Protein AF-A0A673YM42-F1 (afdb_monomer_lite)

Sequence (151 aa):
MPEGPELHLASLFVNRMCEGVVFTGPVKKSEVSKNPEVSFSCPAYTIVATSRGKEVRLTLTPQKSQTIQIGTMDIVFRFGMSGFFRFTTEAELPKHSHLRFYTNEKPRRVLSFVDTRRFGSWQPNGTWQPNRGPCIMFEYLSFRWLQILWD

Foldseek 3Di:
DDWQVQLQVLQVVLCVVQPVFWFFAAKDFDPPAPADGAPDGAGTWGWHWDGWTQKIKIWTGHDDDPPDPDHIKIKIKGQFPAWGKDKAFPVPDDPQQGIWIWTPDPVIIIIGTGHPPNRMYMDISDDDDPPDFGGCVPCVVRNVVVVVVVD

Structure (mmCIF, N/CA/C/O backbone):
data_AF-A0A673YM42-F1
#
_entry.id   AF-A0A673YM42-F1
#
loop_
_atom_site.group_PDB
_atom_site.id
_atom_site.type_symbol
_atom_site.label_atom_id
_atom_site.label_alt_id
_atom_site.label_comp_id
_atom_site.label_asym_id
_atom_site.label_entity_id
_atom_site.label_seq_id
_atom_site.pdbx_PDB_ins_code
_atom_site.Cartn_x
_atom_site.Cartn_y
_atom_site.Cartn_z
_atom_site.occupancy
_atom_site.B_iso_or_equiv
_atom_site.auth_seq_id
_atom_site.auth_comp_id
_atom_site.auth_asym_id
_atom_site.auth_atom_id
_atom_site.pdbx_PDB_model_num
ATOM 1 N N . MET A 1 1 ? 3.975 -13.651 -11.411 1.00 77.62 1 MET A N 1
ATOM 2 C CA . MET A 1 1 ? 4.907 -12.542 -11.120 1.00 77.62 1 MET A CA 1
ATOM 3 C C . MET A 1 1 ? 4.312 -11.332 -11.811 1.00 77.62 1 MET A C 1
ATOM 5 O O . MET A 1 1 ? 4.022 -11.471 -12.990 1.00 77.62 1 MET A O 1
ATOM 9 N N . PRO A 1 2 ? 4.026 -10.243 -11.091 1.00 91.38 2 PRO A N 1
ATOM 10 C CA . PRO A 1 2 ? 3.205 -9.167 -11.595 1.00 91.38 2 PRO A CA 1
ATOM 11 C C . PRO A 1 2 ? 4.011 -8.256 -12.507 1.00 91.38 2 PRO A C 1
ATOM 13 O O . PRO A 1 2 ? 5.213 -8.032 -12.310 1.00 91.38 2 PRO A O 1
ATOM 16 N N . GLU A 1 3 ? 3.318 -7.724 -13.499 1.00 96.19 3 GLU A N 1
ATOM 17 C CA . GLU A 1 3 ? 3.845 -6.777 -14.472 1.00 96.19 3 GLU A CA 1
ATOM 18 C C . GLU A 1 3 ? 3.290 -5.377 -14.216 1.00 96.19 3 GLU A C 1
ATOM 20 O O . GLU A 1 3 ? 2.319 -5.205 -13.482 1.00 96.19 3 GLU A O 1
ATOM 25 N N . GLY A 1 4 ? 3.904 -4.362 -14.829 1.00 96.38 4 GLY A N 1
ATOM 26 C CA . GLY A 1 4 ? 3.529 -2.957 -14.626 1.00 96.38 4 GLY A CA 1
ATOM 27 C C . GLY A 1 4 ? 2.015 -2.679 -14.641 1.00 96.38 4 GLY A C 1
ATOM 28 O O . GLY A 1 4 ? 1.531 -2.038 -13.706 1.00 96.38 4 GLY A O 1
ATOM 29 N N . PRO A 1 5 ? 1.248 -3.199 -15.620 1.00 97.75 5 PRO A N 1
ATOM 30 C CA . PRO A 1 5 ? -0.200 -3.008 -15.666 1.00 97.75 5 PRO A CA 1
ATOM 31 C C . PRO A 1 5 ? -0.941 -3.496 -14.413 1.00 97.75 5 PRO A C 1
ATOM 33 O O . PRO A 1 5 ? -1.850 -2.816 -13.945 1.00 97.75 5 PRO A O 1
ATOM 36 N N . GLU A 1 6 ? -0.537 -4.625 -13.822 1.00 97.88 6 GLU A N 1
ATOM 37 C CA . GLU A 1 6 ? -1.169 -5.155 -12.605 1.00 97.88 6 GLU A CA 1
ATOM 38 C C . GLU A 1 6 ? -0.945 -4.225 -11.406 1.00 97.88 6 GLU A C 1
ATOM 40 O O . GLU A 1 6 ? -1.871 -3.954 -10.641 1.00 97.88 6 GLU A O 1
ATOM 45 N N . LEU A 1 7 ? 0.268 -3.680 -11.267 1.00 98.06 7 LEU A N 1
ATOM 46 C CA . LEU A 1 7 ? 0.596 -2.717 -10.212 1.00 98.06 7 LEU A CA 1
ATOM 47 C C . LEU A 1 7 ? -0.157 -1.400 -10.414 1.00 98.06 7 LEU A C 1
ATOM 49 O O . LEU A 1 7 ? -0.636 -0.801 -9.448 1.00 98.06 7 LEU A O 1
ATOM 53 N N . HIS A 1 8 ? -0.308 -0.963 -11.664 1.00 98.50 8 HIS A N 1
ATOM 54 C CA . HIS A 1 8 ? -1.102 0.217 -11.973 1.00 98.50 8 HIS A CA 1
ATOM 55 C C . HIS A 1 8 ? -2.577 0.024 -11.619 1.00 98.50 8 HIS A C 1
ATOM 57 O O . HIS A 1 8 ? -3.130 0.837 -10.875 1.00 98.50 8 HIS A O 1
ATOM 63 N N . LEU A 1 9 ? -3.191 -1.080 -12.049 1.00 98.56 9 LEU A N 1
ATOM 64 C CA . LEU A 1 9 ? -4.571 -1.414 -11.690 1.00 98.56 9 LEU A CA 1
ATOM 65 C C . LEU A 1 9 ? -4.756 -1.521 -10.173 1.00 98.56 9 LEU A C 1
ATOM 67 O O . LEU A 1 9 ? -5.757 -1.039 -9.647 1.00 98.56 9 LEU A O 1
ATOM 71 N N . ALA A 1 10 ? -3.779 -2.074 -9.453 1.00 98.56 10 ALA A N 1
ATOM 72 C CA . ALA A 1 10 ? -3.814 -2.120 -7.997 1.00 98.56 10 ALA A CA 1
ATOM 73 C C . ALA A 1 10 ? -3.766 -0.718 -7.363 1.00 98.56 10 ALA A C 1
ATOM 75 O O . ALA A 1 10 ? -4.492 -0.462 -6.404 1.00 98.5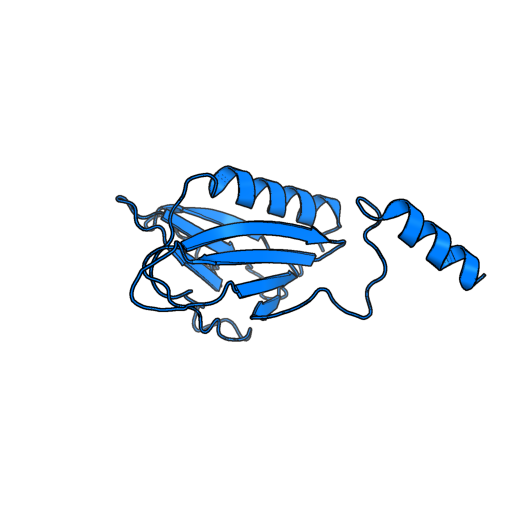6 10 ALA A O 1
ATOM 76 N N . SER A 1 11 ? -2.965 0.206 -7.908 1.00 98.69 11 SER A N 1
ATOM 77 C CA . SER A 1 11 ? -2.947 1.601 -7.442 1.00 98.69 11 SER A CA 1
ATOM 78 C C . SER A 1 11 ? -4.285 2.309 -7.690 1.00 98.69 11 SER A C 1
ATOM 80 O O . SER A 1 11 ? -4.807 2.973 -6.796 1.00 98.69 11 SER A O 1
ATOM 82 N N . LEU A 1 12 ? -4.902 2.090 -8.856 1.00 98.69 12 LEU A N 1
ATOM 83 C CA . LEU A 1 12 ? -6.224 2.630 -9.178 1.00 98.69 12 LEU A CA 1
ATOM 84 C C . LEU A 1 12 ? -7.312 2.049 -8.273 1.00 98.69 12 LEU A C 1
ATOM 86 O O . LEU A 1 12 ? -8.185 2.784 -7.817 1.00 98.69 12 LEU A O 1
ATOM 90 N N . PHE A 1 13 ? -7.247 0.746 -7.990 1.00 98.81 13 PHE A N 1
ATOM 91 C CA . PHE A 1 13 ? -8.140 0.086 -7.043 1.00 98.81 13 PHE A CA 1
ATOM 92 C C . PHE A 1 13 ? -8.050 0.736 -5.663 1.00 98.81 13 PHE A C 1
ATOM 94 O O . PHE A 1 13 ? -9.080 1.113 -5.112 1.00 98.81 13 PHE A O 1
ATOM 101 N N . VAL A 1 14 ? -6.840 0.916 -5.122 1.00 98.81 14 VAL A N 1
ATOM 102 C CA . VAL A 1 14 ? -6.664 1.560 -3.813 1.00 98.81 14 VAL A CA 1
ATOM 103 C C . VAL A 1 14 ? -7.241 2.971 -3.828 1.00 98.81 14 VAL A C 1
ATOM 105 O O . VAL A 1 14 ? -8.044 3.290 -2.960 1.00 98.81 14 VAL A O 1
ATOM 108 N N . ASN A 1 15 ? -6.915 3.784 -4.835 1.00 98.69 15 ASN A N 1
ATOM 109 C CA . ASN A 1 15 ? -7.432 5.152 -4.926 1.00 98.69 15 ASN A CA 1
ATOM 110 C C . ASN A 1 15 ? -8.958 5.193 -4.961 1.00 98.69 15 ASN A C 1
ATOM 112 O O . ASN A 1 15 ? -9.558 5.944 -4.203 1.00 98.69 15 ASN A O 1
ATOM 116 N N . ARG A 1 16 ? -9.589 4.342 -5.777 1.00 98.69 16 ARG A N 1
ATOM 117 C CA . ARG A 1 16 ? -11.051 4.265 -5.868 1.00 98.69 16 ARG A CA 1
ATOM 118 C C . ARG A 1 16 ? -11.689 3.827 -4.551 1.00 98.69 16 ARG A C 1
ATOM 120 O O . ARG A 1 16 ? -12.707 4.374 -4.153 1.00 98.69 16 ARG A O 1
ATOM 127 N N . MET A 1 17 ? -11.124 2.818 -3.889 1.00 98.31 17 MET A N 1
ATOM 128 C CA . MET A 1 17 ? -11.712 2.266 -2.664 1.00 98.31 17 MET A CA 1
ATOM 129 C C . MET A 1 17 ? -11.451 3.134 -1.430 1.00 98.31 17 MET A C 1
ATOM 131 O O . MET A 1 17 ? -12.206 3.049 -0.464 1.00 98.31 17 MET A O 1
ATOM 135 N N . CYS A 1 18 ? -10.381 3.930 -1.439 1.00 98.06 18 CYS A N 1
ATOM 136 C CA . CYS A 1 18 ? -9.982 4.790 -0.326 1.00 98.06 18 CYS A CA 1
ATOM 137 C C . CYS A 1 18 ? -10.394 6.258 -0.508 1.00 98.06 18 CYS A C 1
ATOM 139 O O . CYS A 1 18 ? -10.166 7.062 0.396 1.00 98.06 18 CYS A O 1
ATOM 141 N N . GLU A 1 19 ? -11.012 6.619 -1.633 1.00 97.31 19 GLU A N 1
ATOM 142 C CA . GLU A 1 19 ? -11.523 7.966 -1.872 1.00 97.31 19 GLU A CA 1
ATOM 143 C C . GLU A 1 19 ? -12.548 8.362 -0.798 1.00 97.31 19 GLU A C 1
ATOM 145 O O . GLU A 1 19 ? -13.517 7.651 -0.538 1.00 97.31 19 GLU A O 1
ATOM 150 N N . GLY A 1 20 ? -12.299 9.486 -0.118 1.00 95.69 20 GLY A N 1
ATOM 151 C CA . GLY A 1 20 ? -13.137 9.967 0.986 1.00 95.69 20 GLY A CA 1
ATOM 152 C C . GLY A 1 20 ? -13.086 9.121 2.268 1.00 95.69 20 GLY A C 1
ATOM 153 O O . GLY A 1 20 ? -13.763 9.457 3.239 1.00 95.69 20 GLY A O 1
ATOM 154 N N . VAL A 1 21 ? -12.285 8.051 2.314 1.00 97.75 21 VAL A N 1
ATOM 155 C CA . VAL A 1 21 ? -12.189 7.159 3.476 1.00 97.75 21 VAL A CA 1
ATOM 156 C C . VAL A 1 21 ? -11.128 7.659 4.454 1.00 97.75 21 VAL A C 1
ATOM 158 O O . VAL A 1 21 ? -9.971 7.882 4.093 1.00 97.75 21 VAL A O 1
ATOM 161 N N . VAL A 1 22 ? -11.513 7.774 5.726 1.00 98.00 22 VAL A N 1
ATOM 162 C CA . VAL A 1 22 ? -10.604 8.120 6.825 1.00 98.00 22 VAL A CA 1
ATOM 163 C C . VAL A 1 22 ? -10.170 6.856 7.560 1.00 98.00 22 VAL A C 1
ATOM 165 O O . VAL A 1 22 ? -10.996 6.065 8.023 1.00 98.00 22 VAL A O 1
ATOM 168 N N . PHE A 1 23 ? -8.861 6.691 7.698 1.00 98.19 23 PHE A N 1
ATOM 169 C CA . PHE A 1 23 ? -8.206 5.634 8.456 1.00 98.19 23 PHE A CA 1
ATOM 170 C C . PHE A 1 23 ? -7.771 6.127 9.833 1.00 98.19 23 PHE A C 1
ATOM 172 O O . PHE A 1 23 ? -7.633 7.329 10.061 1.00 98.19 23 PHE A O 1
ATOM 179 N N . T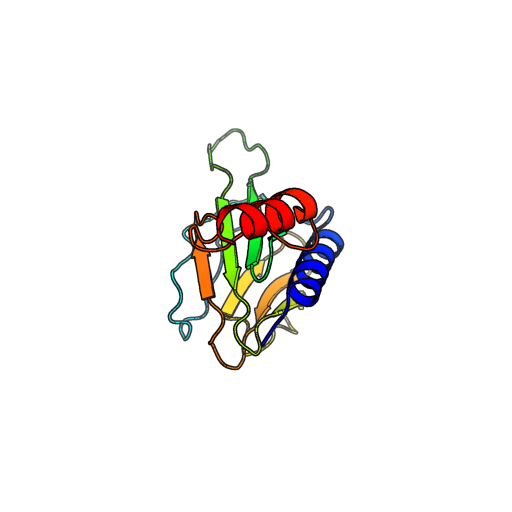HR A 1 24 ? -7.573 5.198 10.768 1.00 97.50 24 THR A N 1
ATOM 180 C CA . THR A 1 24 ? -7.220 5.523 12.154 1.00 97.50 24 THR A CA 1
ATOM 181 C C . THR A 1 24 ? -6.280 4.498 12.780 1.00 97.50 24 THR A C 1
ATOM 183 O O . THR A 1 24 ? -6.249 3.324 12.400 1.00 97.50 24 THR A O 1
ATOM 186 N N . GLY A 1 25 ? -5.529 4.950 13.780 1.00 96.50 25 GLY A N 1
ATOM 187 C CA . GLY A 1 25 ? -4.650 4.133 14.600 1.00 96.50 25 GLY A CA 1
ATOM 188 C C . GLY A 1 25 ? -3.371 3.696 13.879 1.00 96.50 25 GLY A C 1
ATOM 189 O O . GLY A 1 25 ? -2.980 4.290 12.869 1.00 96.50 25 GLY A O 1
ATOM 190 N N . PRO A 1 26 ? -2.687 2.674 14.423 1.00 97.38 26 PRO A N 1
ATOM 191 C CA . PRO A 1 26 ? -1.444 2.174 13.862 1.00 97.38 26 PRO A CA 1
ATOM 192 C C . PRO A 1 26 ? -1.668 1.261 12.655 1.00 97.38 26 PRO A C 1
ATOM 194 O O . PRO A 1 26 ? -2.651 0.516 12.594 1.00 97.38 26 PRO A O 1
ATOM 197 N N . VAL A 1 27 ? -0.694 1.238 11.747 1.00 98.06 27 VAL A N 1
ATOM 198 C CA . VAL A 1 27 ? -0.607 0.204 10.707 1.00 98.06 27 VAL A CA 1
ATOM 199 C C . VAL A 1 27 ? -0.253 -1.131 11.368 1.00 98.06 27 VAL A C 1
ATOM 201 O O . VAL A 1 27 ? 0.689 -1.213 12.155 1.00 98.06 27 VAL A O 1
ATOM 204 N N . LYS A 1 28 ? -1.013 -2.194 11.084 1.00 98.25 28 LYS A N 1
ATOM 205 C CA . LYS A 1 28 ? -0.825 -3.505 11.728 1.00 98.25 28 LYS A CA 1
ATOM 206 C C . LYS A 1 28 ? -0.169 -4.498 10.776 1.00 98.25 28 LYS A C 1
ATOM 208 O O . LYS A 1 28 ? -0.764 -4.867 9.762 1.00 98.25 28 LYS A O 1
ATOM 213 N N . LYS A 1 29 ? 1.022 -4.985 11.127 1.00 98.44 29 LYS A N 1
ATOM 214 C CA . LYS A 1 29 ? 1.665 -6.125 10.464 1.00 98.44 29 LYS A CA 1
ATOM 215 C C . LYS A 1 29 ? 1.230 -7.437 11.123 1.00 98.44 29 LYS A C 1
ATOM 217 O O . LYS A 1 29 ? 1.069 -7.510 12.335 1.00 98.44 29 LYS A O 1
ATOM 222 N N . SER A 1 30 ? 1.057 -8.495 10.335 1.00 97.44 30 SER A N 1
ATOM 223 C CA . SER A 1 30 ? 0.889 -9.846 10.885 1.00 97.44 30 SER A CA 1
ATOM 224 C C . SER A 1 30 ? 2.198 -10.353 11.498 1.00 97.44 30 SER A C 1
ATOM 226 O O . SER A 1 30 ? 3.254 -10.199 10.880 1.00 97.44 30 SER A O 1
ATOM 228 N N . GLU A 1 31 ? 2.127 -11.084 12.604 1.00 96.50 31 GLU A N 1
ATOM 229 C CA . GLU A 1 31 ? 3.297 -11.663 13.288 1.00 96.50 31 GLU A CA 1
ATOM 230 C C . GLU A 1 31 ? 4.165 -12.545 12.375 1.00 96.50 31 GLU A C 1
ATOM 232 O O . GLU A 1 31 ? 5.388 -12.500 12.430 1.00 96.50 31 GLU A O 1
ATOM 237 N N . VAL A 1 32 ? 3.542 -13.288 11.454 1.00 96.94 32 VAL A N 1
ATOM 238 C CA . VAL A 1 32 ? 4.237 -14.242 10.569 1.00 96.94 32 VAL A CA 1
ATOM 239 C C . VAL A 1 32 ? 4.997 -13.600 9.398 1.00 96.94 32 VAL A C 1
ATOM 241 O O . VAL A 1 32 ? 5.678 -14.308 8.650 1.00 96.94 32 VAL A O 1
ATOM 244 N N . SER A 1 33 ? 4.839 -12.291 9.172 1.00 96.56 33 SER A N 1
ATOM 245 C CA . SER A 1 33 ? 5.525 -11.586 8.084 1.00 96.56 33 SER A CA 1
ATOM 246 C C . SER A 1 33 ? 6.921 -11.149 8.522 1.00 96.56 33 SER A C 1
ATOM 248 O O . SER A 1 33 ? 7.068 -10.466 9.537 1.00 96.56 33 SER A O 1
ATOM 250 N N . LYS A 1 34 ? 7.928 -11.485 7.705 1.00 97.31 34 LYS A N 1
ATOM 251 C CA . LYS A 1 34 ? 9.337 -11.091 7.893 1.00 97.31 34 LYS A CA 1
ATOM 252 C C . LYS A 1 34 ? 9.663 -9.689 7.361 1.00 97.31 34 LYS A C 1
ATOM 254 O O . LYS A 1 34 ? 10.793 -9.237 7.490 1.00 97.31 34 LYS A O 1
ATOM 259 N N . ASN A 1 35 ? 8.700 -9.029 6.722 1.00 98.31 35 ASN A N 1
ATOM 260 C CA . ASN A 1 35 ? 8.859 -7.652 6.263 1.00 98.31 35 ASN A CA 1
ATOM 261 C C . ASN A 1 35 ? 8.958 -6.675 7.452 1.00 98.31 35 ASN A C 1
ATOM 263 O O . ASN A 1 35 ? 8.487 -7.007 8.546 1.00 98.31 35 ASN A O 1
AT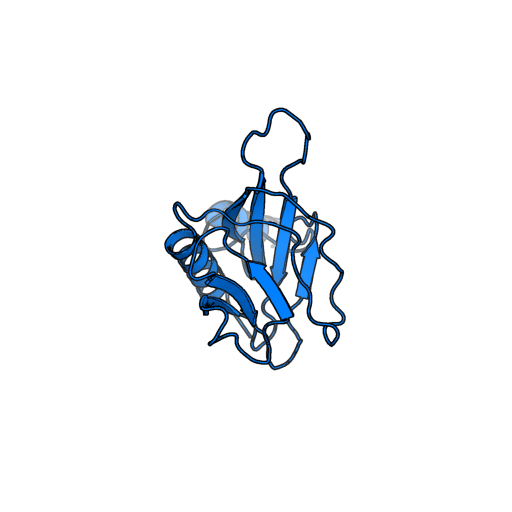OM 267 N N . PRO A 1 36 ? 9.540 -5.479 7.254 1.00 97.94 36 PRO A N 1
ATOM 268 C CA . PRO A 1 36 ? 9.711 -4.491 8.319 1.00 97.94 36 PRO A CA 1
ATOM 269 C C . PRO A 1 36 ? 8.379 -4.031 8.929 1.00 97.94 36 PRO A C 1
ATOM 271 O O . PRO A 1 36 ? 7.341 -4.002 8.262 1.00 97.94 36 PRO A O 1
ATOM 274 N N . GLU A 1 37 ? 8.423 -3.635 10.202 1.00 97.75 37 GLU A N 1
ATOM 275 C CA . GLU A 1 37 ? 7.313 -2.933 10.853 1.00 97.75 37 GLU A CA 1
ATOM 276 C C . GLU A 1 37 ? 7.080 -1.557 10.218 1.00 97.75 37 GLU A C 1
ATOM 278 O O . GLU A 1 37 ? 8.004 -0.920 9.711 1.00 97.75 37 GLU A O 1
ATOM 283 N N . VAL A 1 38 ? 5.834 -1.086 10.266 1.00 97.50 38 VAL A N 1
ATOM 284 C CA . VAL A 1 38 ? 5.457 0.259 9.819 1.00 97.50 38 VAL A CA 1
ATOM 285 C C . VAL A 1 38 ? 5.127 1.089 11.055 1.00 97.50 38 VAL A C 1
ATOM 287 O O . VAL A 1 38 ? 4.010 1.039 11.567 1.00 97.50 38 VAL A O 1
ATOM 290 N N . SER A 1 39 ? 6.105 1.854 11.538 1.00 94.81 39 SER A N 1
ATOM 291 C CA . SER A 1 39 ? 5.972 2.727 12.714 1.00 94.81 39 SER A CA 1
ATOM 292 C C . SER A 1 39 ? 5.188 4.007 12.393 1.00 94.81 39 SER A C 1
ATOM 294 O O . SER A 1 39 ? 5.714 5.113 12.477 1.00 94.81 39 SER A O 1
ATOM 296 N N . PHE A 1 40 ? 3.925 3.852 11.998 1.00 94.81 40 PHE A N 1
ATOM 297 C CA . PHE A 1 40 ? 2.980 4.938 11.746 1.00 94.81 40 PHE A CA 1
ATOM 298 C C . PHE A 1 40 ? 1.722 4.715 12.576 1.00 94.81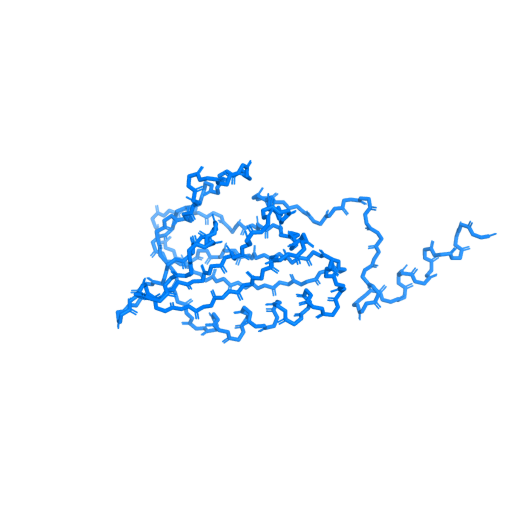 40 PHE A C 1
ATOM 300 O O . PHE A 1 40 ? 1.124 3.640 12.518 1.00 94.81 40 PHE A O 1
ATOM 307 N N . SER A 1 41 ? 1.314 5.735 13.329 1.00 94.75 41 SER A N 1
ATOM 308 C CA . SER A 1 41 ? 0.068 5.745 14.091 1.00 94.75 41 SER A CA 1
ATOM 309 C C . SER A 1 41 ? -0.509 7.146 14.089 1.00 94.75 41 SER A C 1
ATOM 311 O O . SER A 1 41 ? 0.126 8.073 14.583 1.00 94.75 41 SER A O 1
ATOM 313 N N . CYS A 1 42 ? -1.709 7.303 13.542 1.00 94.56 42 CYS A N 1
ATOM 314 C CA . CYS A 1 42 ? -2.363 8.597 13.419 1.00 94.56 42 CYS A CA 1
ATOM 315 C C . CYS A 1 42 ? -3.866 8.441 13.695 1.00 94.56 42 CYS A C 1
ATOM 317 O O . CYS A 1 42 ? -4.471 7.493 13.191 1.00 94.56 42 CYS A O 1
ATOM 319 N N . PRO A 1 43 ? -4.497 9.330 14.485 1.00 94.00 43 PRO A N 1
ATOM 320 C CA . PRO A 1 43 ? -5.924 9.221 14.791 1.00 94.00 43 PRO A CA 1
ATOM 321 C C . PRO A 1 43 ? -6.819 9.379 13.556 1.00 94.00 43 PRO A C 1
ATOM 323 O O . PRO A 1 43 ? -7.907 8.809 13.533 1.00 94.00 43 PRO A O 1
ATOM 326 N N . ALA A 1 44 ? -6.372 10.123 12.542 1.00 95.62 44 ALA A N 1
ATOM 327 C CA . ALA A 1 44 ? -7.126 10.346 11.318 1.00 95.62 44 ALA A CA 1
ATOM 328 C C . ALA A 1 44 ? -6.177 10.627 10.144 1.00 95.62 44 ALA A C 1
ATOM 330 O O . ALA A 1 44 ? -5.427 11.605 10.166 1.00 95.62 44 ALA A O 1
ATOM 331 N N . TYR A 1 45 ? -6.192 9.773 9.124 1.00 97.38 45 TYR A N 1
ATOM 332 C CA . TYR A 1 45 ? -5.351 9.912 7.932 1.00 97.38 45 TYR A CA 1
ATOM 333 C C . TYR A 1 45 ? -6.040 9.355 6.686 1.00 97.38 45 TYR A C 1
ATOM 335 O O . TYR A 1 45 ? -6.961 8.544 6.782 1.00 97.38 45 TYR A O 1
ATOM 343 N N . THR A 1 46 ? -5.588 9.783 5.513 1.00 97.94 46 THR A N 1
ATOM 344 C CA . THR A 1 46 ? -6.019 9.247 4.217 1.00 97.94 46 THR A CA 1
ATOM 345 C C . THR A 1 46 ? -4.906 8.427 3.574 1.00 97.94 46 THR A C 1
ATOM 347 O O . THR A 1 46 ? -3.738 8.518 3.965 1.00 97.94 46 THR A O 1
ATOM 350 N N . ILE A 1 47 ? -5.278 7.598 2.599 1.00 98.62 47 ILE A N 1
ATOM 351 C CA . ILE A 1 47 ? -4.354 6.755 1.838 1.00 98.62 47 ILE A CA 1
ATOM 352 C C . ILE A 1 47 ? -4.554 7.037 0.355 1.00 98.62 47 ILE A C 1
ATOM 354 O O . ILE A 1 47 ? -5.675 6.966 -0.142 1.00 98.62 47 ILE A O 1
ATOM 358 N N . VAL A 1 48 ? -3.458 7.311 -0.346 1.00 98.62 48 VAL A N 1
ATOM 359 C CA . VAL A 1 48 ? -3.407 7.408 -1.811 1.00 98.62 48 VAL A CA 1
ATOM 360 C C . VAL A 1 48 ? -2.336 6.453 -2.322 1.00 98.62 48 VAL A C 1
ATOM 362 O O . VAL A 1 48 ? -1.346 6.200 -1.640 1.00 98.62 48 VAL A O 1
ATOM 365 N N . ALA A 1 49 ? -2.527 5.911 -3.517 1.00 98.75 49 ALA A N 1
ATOM 366 C CA . ALA A 1 49 ? -1.605 5.008 -4.175 1.00 98.75 49 ALA A CA 1
ATOM 367 C C . ALA A 1 49 ? -1.100 5.569 -5.507 1.00 98.75 49 ALA A C 1
ATOM 369 O O . ALA A 1 49 ? -1.855 6.132 -6.301 1.00 98.75 49 ALA A O 1
ATOM 370 N N . THR A 1 50 ? 0.174 5.327 -5.798 1.00 98.38 50 THR A N 1
ATOM 371 C CA . THR A 1 50 ? 0.762 5.515 -7.128 1.00 98.38 50 THR A CA 1
ATOM 372 C C . THR A 1 50 ? 1.554 4.278 -7.533 1.00 98.38 50 THR A C 1
ATOM 374 O O . THR A 1 50 ? 2.007 3.513 -6.685 1.00 98.38 50 THR A O 1
ATOM 377 N N . SER A 1 51 ? 1.723 4.051 -8.833 1.00 98.31 51 SER A N 1
ATOM 378 C CA . SER A 1 51 ? 2.501 2.927 -9.366 1.00 98.31 51 SER A CA 1
ATOM 379 C C . SER A 1 51 ? 3.637 3.420 -10.251 1.00 98.31 51 SER A C 1
ATOM 381 O O . SER A 1 51 ? 3.433 4.338 -11.048 1.00 98.31 51 SER A O 1
ATOM 383 N N . ARG A 1 52 ? 4.791 2.757 -10.188 1.00 97.81 52 ARG A N 1
ATOM 384 C CA . ARG A 1 52 ? 5.927 3.006 -11.080 1.00 97.81 52 ARG A CA 1
ATOM 385 C C . ARG A 1 52 ? 6.603 1.684 -11.423 1.00 97.81 52 ARG A C 1
ATOM 387 O O . ARG A 1 52 ? 7.182 1.027 -10.561 1.00 97.81 52 ARG A O 1
ATOM 394 N N . GLY A 1 53 ? 6.524 1.268 -12.686 1.00 96.69 53 GLY A N 1
ATOM 395 C CA . GLY A 1 53 ? 7.017 -0.045 -13.104 1.00 96.69 53 GLY A CA 1
ATOM 396 C C . GLY A 1 53 ? 6.370 -1.167 -12.285 1.00 96.69 53 GLY A C 1
ATOM 397 O O . GLY A 1 53 ? 5.150 -1.241 -12.192 1.00 96.69 53 GLY A O 1
ATOM 398 N N . LYS A 1 54 ? 7.187 -2.027 -11.665 1.00 97.06 54 LYS A N 1
ATOM 399 C CA . LYS A 1 54 ? 6.728 -3.163 -10.838 1.00 97.06 54 LYS A CA 1
ATOM 400 C C . LYS A 1 54 ? 6.609 -2.831 -9.343 1.00 97.06 54 LYS A C 1
ATOM 402 O O . LYS A 1 54 ? 6.747 -3.718 -8.499 1.00 97.06 54 LYS A O 1
ATOM 407 N N . GLU A 1 55 ? 6.394 -1.562 -9.016 1.00 98.31 55 GLU A N 1
ATOM 408 C CA . GLU A 1 55 ? 6.270 -1.071 -7.644 1.00 98.31 55 GLU A CA 1
ATOM 409 C C . GLU A 1 55 ? 4.977 -0.261 -7.475 1.00 98.31 55 GLU A C 1
ATOM 411 O O . GLU A 1 55 ? 4.547 0.449 -8.388 1.00 98.31 55 GLU A O 1
ATOM 416 N N . VAL A 1 56 ? 4.371 -0.350 -6.289 1.00 98.50 56 VAL A N 1
ATOM 417 C CA . VAL A 1 56 ? 3.242 0.497 -5.862 1.00 98.50 56 VAL A CA 1
ATOM 418 C C . VAL A 1 56 ? 3.638 1.206 -4.586 1.00 98.50 56 VAL A C 1
ATOM 420 O O . VAL A 1 56 ? 4.156 0.573 -3.677 1.00 98.50 56 VAL A O 1
ATOM 423 N N . ARG A 1 57 ? 3.375 2.500 -4.484 1.00 98.69 57 ARG A N 1
ATOM 424 C CA . ARG A 1 57 ? 3.603 3.285 -3.277 1.00 98.69 57 ARG A CA 1
ATOM 425 C C . ARG A 1 57 ? 2.272 3.703 -2.693 1.00 98.69 57 ARG A C 1
ATOM 427 O O . ARG A 1 57 ? 1.461 4.279 -3.410 1.00 98.69 57 ARG A O 1
ATOM 434 N N . LEU A 1 58 ? 2.071 3.421 -1.412 1.00 98.81 58 LEU A N 1
ATOM 435 C CA . LEU A 1 58 ? 1.008 4.031 -0.624 1.00 98.81 58 LEU A CA 1
ATOM 436 C C . LEU A 1 58 ? 1.570 5.240 0.112 1.00 98.81 58 LEU A C 1
ATOM 438 O O . LEU A 1 58 ? 2.608 5.129 0.757 1.00 98.81 58 LEU A O 1
ATOM 442 N N . THR A 1 59 ? 0.865 6.356 0.047 1.00 98.50 59 THR A N 1
ATOM 443 C CA . THR A 1 59 ? 1.160 7.582 0.780 1.00 98.50 59 THR A CA 1
ATOM 444 C C . THR A 1 59 ? 0.082 7.763 1.843 1.00 98.50 59 THR A C 1
ATOM 446 O O . THR A 1 59 ? -1.099 7.903 1.522 1.00 98.50 59 THR A O 1
ATOM 449 N N . LEU A 1 60 ? 0.491 7.713 3.110 1.00 98.06 60 LEU A N 1
ATOM 450 C CA . LEU A 1 60 ? -0.350 7.929 4.284 1.00 98.06 60 LEU A CA 1
ATOM 451 C C . LEU A 1 60 ? -0.259 9.399 4.684 1.00 98.06 60 LEU A C 1
ATOM 453 O O . LEU A 1 60 ? 0.800 9.851 5.123 1.00 98.06 60 LEU A O 1
ATOM 457 N N . THR A 1 61 ? -1.352 10.144 4.553 1.00 96.88 61 THR A N 1
ATOM 458 C CA . THR A 1 61 ? -1.376 11.582 4.848 1.00 96.88 61 THR A CA 1
ATOM 459 C C . THR A 1 61 ? -2.236 11.851 6.079 1.00 96.88 61 THR A C 1
ATOM 461 O O . THR A 1 61 ? -3.459 11.703 6.011 1.00 96.88 61 THR A O 1
ATOM 464 N N . PRO A 1 62 ? -1.633 12.250 7.214 1.00 95.44 62 PRO A N 1
ATOM 465 C CA . PRO A 1 62 ? -2.376 12.714 8.380 1.00 95.44 62 PRO A CA 1
ATOM 466 C C . PRO A 1 62 ? -3.322 13.860 8.020 1.00 95.44 62 PRO A C 1
ATOM 468 O O . PRO A 1 62 ? -2.938 14.805 7.327 1.00 95.44 62 PRO A O 1
ATOM 471 N N . GLN A 1 63 ? -4.558 13.809 8.512 1.00 92.00 63 GLN A N 1
ATOM 472 C CA . GLN A 1 63 ? -5.421 14.986 8.480 1.00 92.00 63 GLN A CA 1
ATOM 473 C C . GLN A 1 63 ? -4.857 16.025 9.457 1.00 92.00 63 GLN A C 1
ATOM 475 O O . GLN A 1 63 ? -4.344 15.665 10.518 1.00 92.00 63 GLN A O 1
ATOM 480 N N . LYS A 1 64 ? -4.923 17.315 9.100 1.00 77.88 64 LYS A N 1
ATOM 481 C CA . LYS A 1 64 ? -4.405 18.406 9.941 1.00 77.88 64 LYS A CA 1
ATOM 482 C C . LYS A 1 64 ? -5.044 18.328 11.331 1.00 77.88 64 LYS A C 1
ATOM 484 O O . LYS A 1 64 ? -6.211 18.670 11.491 1.00 77.88 64 LYS A O 1
ATOM 489 N N . SER A 1 65 ? -4.271 17.893 12.320 1.00 63.03 65 SER A N 1
ATOM 490 C CA . SER A 1 65 ? -4.674 17.882 13.721 1.00 63.03 65 SER A CA 1
ATOM 491 C C . SER A 1 65 ? -3.816 18.888 14.479 1.00 63.03 65 SER A C 1
ATOM 493 O O . SER A 1 65 ? -2.606 18.951 14.275 1.00 63.03 65 SER A O 1
ATOM 495 N N . GLN A 1 66 ? -4.444 19.709 15.320 1.00 56.06 66 GLN A N 1
ATOM 496 C CA . GLN A 1 66 ? -3.810 20.870 15.964 1.00 56.06 66 GLN A CA 1
ATOM 497 C C . GLN A 1 66 ? -2.726 20.490 16.990 1.00 56.06 66 GLN A C 1
ATOM 499 O O . GLN A 1 66 ? -1.964 21.348 17.420 1.00 56.06 66 GLN A O 1
ATOM 504 N N . THR A 1 67 ? -2.643 19.215 17.376 1.00 58.69 67 THR A N 1
ATOM 505 C CA . THR A 1 67 ? -1.875 18.754 18.541 1.00 58.69 67 THR A CA 1
ATOM 506 C C . THR A 1 67 ? -0.632 17.923 18.224 1.00 58.69 67 THR A C 1
ATOM 508 O O . THR A 1 67 ? 0.227 17.814 19.093 1.00 58.69 67 THR A O 1
ATOM 511 N N . ILE A 1 68 ? -0.491 17.331 17.028 1.00 60.25 68 ILE A N 1
ATOM 512 C CA . ILE A 1 68 ? 0.660 16.463 16.700 1.00 60.25 68 ILE A CA 1
ATOM 513 C C . ILE A 1 68 ? 1.075 16.653 15.235 1.00 60.25 68 ILE A C 1
ATOM 515 O O . ILE A 1 68 ? 0.304 16.358 14.322 1.00 60.25 68 ILE A O 1
ATOM 519 N N . GLN A 1 69 ? 2.317 17.092 15.004 1.00 67.06 69 GLN A N 1
ATOM 520 C CA . GLN A 1 69 ? 2.925 17.157 13.670 1.00 67.06 69 GLN A CA 1
ATOM 521 C C . GLN A 1 69 ? 3.410 15.768 13.232 1.00 67.06 69 GLN A C 1
ATOM 523 O O . GLN A 1 69 ? 4.599 15.459 13.269 1.00 67.06 69 GLN A O 1
ATOM 528 N N . ILE A 1 70 ? 2.479 14.901 12.838 1.00 80.38 70 ILE A N 1
ATOM 529 C CA . ILE A 1 70 ? 2.822 13.642 12.168 1.00 80.38 70 ILE A CA 1
ATOM 530 C C . ILE A 1 70 ? 3.048 13.961 10.689 1.00 80.38 70 ILE A C 1
ATOM 532 O O . ILE A 1 70 ? 2.175 14.533 10.037 1.00 80.38 70 ILE A O 1
ATOM 536 N N . GLY A 1 71 ? 4.226 13.621 10.167 1.00 88.69 71 GLY A N 1
ATOM 537 C CA . GLY A 1 71 ? 4.530 13.761 8.745 1.00 88.69 71 GLY A CA 1
ATOM 538 C C . GLY A 1 71 ? 3.796 12.727 7.889 1.00 88.69 71 GLY A C 1
ATOM 539 O O . GLY A 1 71 ? 3.388 11.668 8.366 1.00 88.69 71 GLY A O 1
ATOM 540 N N . THR A 1 72 ? 3.656 13.028 6.600 1.00 94.12 72 THR A N 1
ATOM 541 C CA . THR A 1 72 ? 3.246 12.042 5.594 1.00 94.12 72 THR A CA 1
ATOM 542 C C . THR A 1 72 ? 4.250 10.885 5.556 1.00 94.12 72 THR A C 1
ATOM 544 O O . THR A 1 72 ? 5.455 11.120 5.640 1.00 94.12 72 THR A O 1
ATOM 547 N N . MET A 1 73 ? 3.768 9.649 5.399 1.00 96.88 73 MET A N 1
ATOM 548 C CA . MET A 1 73 ? 4.620 8.464 5.254 1.00 96.88 73 MET A CA 1
ATOM 549 C C . MET A 1 73 ? 4.348 7.745 3.938 1.00 96.88 73 MET A C 1
ATOM 551 O O . MET A 1 73 ? 3.213 7.370 3.653 1.00 96.88 73 MET A O 1
ATOM 555 N N . ASP A 1 74 ? 5.412 7.469 3.191 1.00 98.31 74 ASP A N 1
ATOM 556 C CA . ASP A 1 74 ? 5.370 6.611 2.011 1.00 98.31 74 ASP A CA 1
ATOM 557 C C . ASP A 1 74 ? 5.722 5.161 2.372 1.00 98.31 74 ASP A C 1
ATOM 559 O O . ASP A 1 74 ? 6.630 4.899 3.161 1.00 98.31 74 ASP A O 1
ATOM 563 N N . ILE A 1 75 ? 5.027 4.199 1.769 1.00 98.62 75 ILE A N 1
ATOM 564 C CA . ILE A 1 75 ? 5.319 2.768 1.874 1.00 98.62 75 ILE A CA 1
ATOM 565 C C . ILE A 1 75 ? 5.358 2.186 0.464 1.00 98.62 75 ILE A C 1
ATOM 567 O O . ILE A 1 75 ? 4.342 2.166 -0.230 1.00 98.62 75 ILE A O 1
ATOM 571 N N . VAL A 1 76 ? 6.521 1.694 0.038 1.00 98.62 76 VAL A N 1
ATOM 572 C CA . VAL A 1 76 ? 6.713 1.122 -1.304 1.00 98.62 76 VAL A CA 1
ATOM 573 C C . VAL A 1 76 ? 6.589 -0.393 -1.245 1.00 98.62 76 VAL A C 1
ATOM 575 O O . VAL A 1 76 ? 7.329 -1.044 -0.515 1.00 98.62 76 VAL A O 1
ATOM 578 N N . PHE A 1 77 ? 5.674 -0.948 -2.030 1.00 98.62 77 PHE A N 1
ATOM 579 C CA . PHE A 1 77 ? 5.327 -2.359 -2.125 1.00 98.62 77 PHE A CA 1
ATOM 580 C C . PHE A 1 77 ? 5.832 -2.980 -3.423 1.00 98.62 77 PHE A C 1
ATOM 582 O O . PHE A 1 77 ? 5.783 -2.381 -4.501 1.00 98.62 77 PHE A O 1
ATOM 589 N N . ARG A 1 78 ? 6.213 -4.251 -3.319 1.00 97.94 78 ARG A N 1
ATOM 590 C CA . ARG A 1 78 ? 6.456 -5.166 -4.438 1.00 97.94 78 ARG A CA 1
ATOM 591 C C . ARG A 1 78 ? 5.618 -6.401 -4.198 1.00 97.94 78 ARG A C 1
ATOM 593 O O . ARG A 1 78 ? 5.700 -7.000 -3.133 1.00 97.94 78 ARG A O 1
ATOM 600 N N . PHE A 1 79 ? 4.813 -6.785 -5.177 1.00 97.94 79 PHE A N 1
ATOM 601 C CA . PHE A 1 79 ? 3.776 -7.801 -4.981 1.00 97.94 79 PHE A CA 1
ATOM 602 C C . PHE A 1 79 ? 4.308 -9.246 -4.986 1.00 97.94 79 PHE A C 1
ATOM 604 O O . PHE A 1 79 ? 3.614 -10.164 -4.562 1.00 97.94 79 PHE A O 1
ATOM 611 N N . GLY A 1 80 ? 5.549 -9.490 -5.414 1.00 95.88 80 GLY A N 1
ATOM 612 C CA . GLY A 1 80 ? 6.102 -10.847 -5.414 1.00 95.88 80 GLY A CA 1
ATOM 613 C C . GLY A 1 80 ? 5.371 -11.746 -6.410 1.00 95.88 80 GLY A C 1
ATOM 614 O O . GLY A 1 80 ? 5.389 -11.461 -7.595 1.00 95.88 80 GLY A O 1
ATOM 615 N N . MET A 1 81 ? 4.755 -12.847 -5.977 1.00 96.25 81 MET A N 1
ATOM 616 C CA . MET A 1 81 ? 3.972 -13.712 -6.881 1.00 96.25 81 MET A CA 1
ATOM 617 C C . MET A 1 81 ? 2.474 -13.745 -6.600 1.00 96.25 81 MET A C 1
ATOM 619 O O . MET A 1 81 ? 1.723 -14.100 -7.501 1.00 96.25 81 MET A O 1
ATOM 623 N N . SER A 1 82 ? 2.056 -13.407 -5.383 1.00 97.31 82 SER A N 1
ATOM 624 C CA . SER A 1 82 ? 0.657 -13.485 -4.946 1.00 97.31 82 SER A CA 1
ATOM 625 C C . SER A 1 82 ? 0.216 -12.272 -4.132 1.00 97.31 82 SER A C 1
ATOM 627 O O . SER A 1 82 ? -0.824 -12.328 -3.487 1.00 97.31 82 SER A O 1
ATOM 629 N N . GLY A 1 83 ? 1.012 -11.202 -4.123 1.00 98.31 83 GLY A N 1
ATOM 630 C CA . GLY A 1 83 ? 0.668 -9.953 -3.463 1.00 98.31 83 GLY A CA 1
ATOM 631 C C . GLY A 1 83 ? -0.449 -9.228 -4.200 1.00 98.31 83 GLY A C 1
ATOM 632 O O . GLY A 1 83 ? -0.411 -9.121 -5.423 1.00 98.31 83 GLY A O 1
ATOM 633 N N . PHE A 1 84 ? -1.421 -8.717 -3.455 1.00 98.56 84 PHE A N 1
ATOM 634 C CA . PHE A 1 84 ? -2.456 -7.815 -3.954 1.00 98.56 84 PHE A CA 1
ATOM 635 C C . PHE A 1 84 ? -3.049 -6.990 -2.807 1.00 98.56 84 PHE A C 1
ATOM 637 O O . PHE A 1 84 ? -2.876 -7.319 -1.629 1.00 98.56 84 PHE A O 1
ATOM 644 N N . PHE A 1 85 ? -3.773 -5.924 -3.148 1.00 98.75 85 PHE A N 1
ATOM 645 C CA . PHE A 1 85 ? -4.572 -5.173 -2.183 1.00 98.75 85 PHE A CA 1
ATOM 646 C C . PHE A 1 85 ? -6.016 -5.660 -2.167 1.00 98.75 85 PHE A C 1
ATOM 648 O O . PHE A 1 85 ? -6.607 -5.920 -3.214 1.00 98.75 85 PHE A O 1
ATOM 655 N N . ARG A 1 86 ? -6.604 -5.736 -0.973 1.00 98.50 86 ARG A N 1
ATOM 656 C CA . ARG A 1 86 ? -8.028 -6.021 -0.782 1.00 98.50 86 ARG A CA 1
ATOM 657 C C . ARG A 1 86 ? -8.619 -5.060 0.235 1.00 98.50 86 ARG A C 1
ATOM 659 O O . ARG A 1 86 ? -7.964 -4.738 1.220 1.00 98.50 86 ARG A O 1
ATOM 666 N N . PHE A 1 87 ? -9.857 -4.646 0.007 1.00 98.44 87 PHE A N 1
ATOM 667 C CA . PHE A 1 87 ? -10.619 -3.820 0.932 1.00 98.44 87 PHE A CA 1
ATOM 668 C C . PHE A 1 87 ? -11.846 -4.610 1.390 1.00 98.44 87 PHE A C 1
ATOM 670 O O . PHE A 1 87 ? -12.671 -4.985 0.558 1.00 98.44 87 PHE A O 1
ATOM 677 N N . THR A 1 88 ? -11.919 -4.944 2.677 1.00 98.44 88 THR A N 1
ATOM 678 C CA . THR A 1 88 ? -12.956 -5.828 3.241 1.00 98.44 88 THR A CA 1
ATOM 679 C C . THR A 1 88 ? -13.522 -5.261 4.533 1.00 98.44 88 THR A C 1
ATOM 681 O O . THR A 1 88 ? -12.963 -4.328 5.109 1.00 98.44 88 THR A O 1
ATOM 684 N N . THR A 1 89 ? -14.608 -5.843 5.033 1.00 97.69 89 THR A N 1
ATOM 685 C CA . THR A 1 89 ? -14.998 -5.668 6.439 1.00 97.69 89 THR A CA 1
ATOM 686 C C . THR A 1 89 ? -13.993 -6.363 7.372 1.00 97.69 89 THR A C 1
ATOM 688 O O . THR A 1 89 ? -13.194 -7.194 6.925 1.00 97.69 89 THR A O 1
ATOM 691 N N . GLU A 1 90 ? -14.018 -6.046 8.672 1.00 94.94 90 GLU A N 1
ATOM 692 C CA . GLU A 1 90 ? -13.218 -6.783 9.670 1.00 94.94 90 GLU A CA 1
ATOM 693 C C . GLU A 1 90 ? -13.598 -8.275 9.751 1.00 94.94 90 GLU A C 1
ATOM 695 O O . GLU A 1 90 ? -12.724 -9.112 9.970 1.00 94.94 90 GLU A O 1
ATOM 700 N N . ALA A 1 91 ? -14.872 -8.619 9.524 1.00 94.81 91 ALA A N 1
ATOM 701 C CA . ALA A 1 91 ? -15.364 -9.999 9.573 1.00 94.81 91 ALA A CA 1
ATOM 702 C C . ALA A 1 91 ? -14.858 -10.861 8.401 1.00 94.81 91 ALA A C 1
ATOM 704 O O . ALA A 1 91 ? -14.699 -12.071 8.537 1.00 94.81 91 ALA A O 1
ATOM 705 N N . GLU A 1 92 ? -14.570 -10.239 7.258 1.00 96.62 92 GLU A N 1
ATOM 706 C CA . GLU A 1 92 ? -14.143 -10.911 6.023 1.00 96.62 92 GLU A CA 1
ATOM 707 C C . GLU A 1 92 ? -12.630 -10.794 5.783 1.00 96.62 92 GLU A C 1
ATOM 709 O O . GLU A 1 92 ? -12.153 -10.943 4.653 1.00 96.62 92 GLU A O 1
ATOM 714 N N . LEU A 1 93 ? -11.859 -10.489 6.831 1.00 96.81 93 LEU A N 1
ATOM 715 C CA . LEU A 1 93 ? -10.424 -10.259 6.727 1.00 96.81 93 LEU A CA 1
ATOM 716 C C . LEU A 1 93 ? -9.697 -11.515 6.198 1.00 96.81 93 LEU A C 1
ATOM 718 O O . LEU A 1 93 ? -9.695 -12.557 6.862 1.00 96.81 93 LEU A O 1
ATOM 722 N N . PRO A 1 94 ? -9.001 -11.441 5.046 1.00 97.25 94 PRO A N 1
ATOM 723 C CA . PRO A 1 94 ? -8.299 -12.600 4.503 1.00 97.25 94 PRO A CA 1
ATOM 724 C C . PRO A 1 94 ? -7.204 -13.118 5.446 1.00 97.25 94 PRO A C 1
ATOM 726 O O . PRO A 1 94 ? -6.422 -12.334 5.990 1.00 97.25 94 PRO A O 1
ATOM 729 N N . LYS A 1 95 ? -7.064 -14.447 5.559 1.00 96.75 95 LYS A N 1
ATOM 730 C CA . LYS A 1 95 ? -6.064 -15.123 6.417 1.00 96.75 95 LYS A CA 1
ATOM 731 C C . LYS A 1 95 ? -4.631 -14.612 6.213 1.00 96.75 95 LYS A C 1
ATOM 733 O O . LYS A 1 95 ? -3.869 -14.483 7.166 1.00 96.75 95 LYS A O 1
ATOM 738 N N . HIS A 1 96 ? -4.272 -14.309 4.969 1.00 97.88 96 HIS A N 1
ATOM 739 C CA . HIS A 1 96 ? -2.929 -13.876 4.572 1.00 97.88 96 HIS A CA 1
ATOM 740 C C . HIS A 1 96 ? -2.796 -12.350 4.461 1.00 97.88 96 HIS A C 1
ATOM 742 O O . HIS A 1 96 ? -1.950 -11.858 3.719 1.00 97.88 96 HIS A O 1
ATOM 748 N N . SER A 1 97 ? -3.635 -11.593 5.179 1.00 98.19 97 SER A N 1
ATOM 749 C CA . SER A 1 97 ? -3.528 -10.132 5.289 1.00 98.19 97 SER A CA 1
ATOM 750 C C . SER A 1 97 ? -2.329 -9.770 6.160 1.00 98.19 97 SER A C 1
ATOM 752 O O . SER A 1 97 ? -2.412 -9.816 7.394 1.00 98.19 97 SER A O 1
ATOM 754 N N . HIS A 1 98 ? -1.205 -9.458 5.520 1.00 98.62 98 HIS A N 1
ATOM 755 C CA . HIS A 1 98 ? 0.091 -9.288 6.173 1.00 98.62 98 HIS A CA 1
ATOM 756 C C . HIS A 1 98 ? 0.377 -7.855 6.615 1.00 98.62 98 HIS A C 1
ATOM 758 O O . HIS A 1 98 ? 1.121 -7.677 7.577 1.00 98.62 98 HIS A O 1
ATOM 764 N N . LEU A 1 99 ? -0.239 -6.862 5.976 1.00 98.75 99 LEU A N 1
ATOM 765 C CA . LEU A 1 99 ? -0.222 -5.467 6.413 1.00 98.75 99 LEU A CA 1
ATOM 766 C C . LEU A 1 99 ? -1.636 -4.896 6.301 1.00 98.75 99 LEU A C 1
ATOM 768 O O . LEU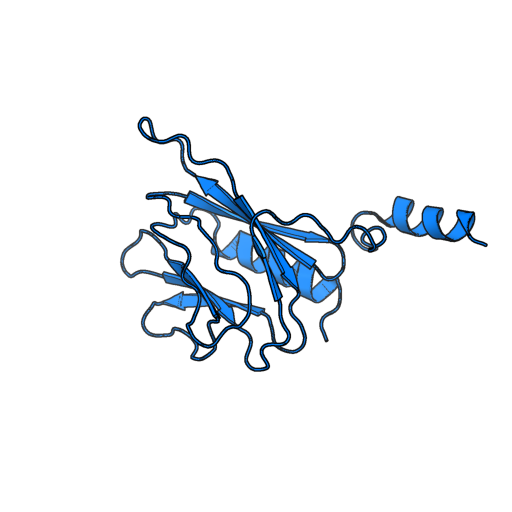 A 1 99 ? -2.289 -5.115 5.282 1.00 98.75 99 LEU A O 1
ATOM 772 N N . ARG A 1 100 ? -2.124 -4.230 7.350 1.00 98.75 100 ARG A N 1
ATOM 773 C CA . ARG A 1 100 ? -3.534 -3.843 7.500 1.00 98.75 100 ARG A CA 1
ATOM 774 C C . ARG A 1 100 ? -3.663 -2.390 7.942 1.00 98.75 100 ARG A C 1
ATOM 776 O O . ARG A 1 100 ? -2.982 -1.966 8.879 1.00 98.75 100 ARG A O 1
ATOM 783 N N . PHE A 1 101 ? -4.588 -1.679 7.309 1.00 98.75 101 PHE A N 1
ATOM 784 C CA . PHE A 1 101 ? -4.960 -0.298 7.599 1.00 98.75 101 PHE A CA 1
ATOM 785 C C . PHE A 1 101 ? -6.454 -0.267 7.907 1.00 98.75 101 PHE A C 1
ATOM 787 O O . PHE A 1 101 ? -7.262 -0.690 7.080 1.00 98.75 101 PHE A O 1
ATOM 794 N N . TYR A 1 102 ? -6.823 0.204 9.094 1.00 98.50 102 TYR A N 1
ATOM 795 C CA . TYR A 1 102 ? -8.205 0.163 9.568 1.00 98.50 102 TYR A CA 1
ATOM 796 C C . TYR A 1 102 ? -8.891 1.515 9.394 1.00 98.50 102 TYR A C 1
ATOM 798 O O . TYR A 1 102 ? -8.311 2.554 9.722 1.00 98.50 102 TYR A O 1
ATOM 806 N N . THR A 1 103 ? -10.133 1.501 8.916 1.00 98.44 103 THR A N 1
ATOM 807 C CA . THR A 1 103 ? -10.941 2.715 8.795 1.00 98.44 103 THR A CA 1
ATOM 808 C C . THR A 1 103 ? -11.451 3.192 10.159 1.00 98.44 103 THR A C 1
ATOM 810 O O . THR A 1 103 ? -11.508 2.433 11.136 1.00 98.44 103 THR A O 1
ATOM 813 N N . ASN A 1 104 ? -11.785 4.482 10.231 1.00 96.44 104 ASN A N 1
ATOM 814 C CA . ASN A 1 104 ? -12.376 5.134 11.402 1.00 96.44 104 ASN A CA 1
ATOM 815 C C . ASN A 1 104 ? -13.916 5.028 11.440 1.00 96.44 104 ASN A C 1
ATOM 817 O O . ASN A 1 104 ? -14.562 5.504 12.368 1.00 96.44 104 ASN A O 1
ATOM 821 N N . GLU A 1 105 ? -14.530 4.441 10.414 1.00 93.88 105 GLU A N 1
ATOM 822 C CA . GLU A 1 105 ? -15.985 4.335 10.304 1.00 93.88 105 GLU A CA 1
ATOM 823 C C . GLU A 1 105 ? -16.547 3.121 11.068 1.00 93.88 105 GLU A C 1
ATOM 825 O O . GLU A 1 105 ? -15.806 2.251 11.533 1.00 93.88 105 GLU A O 1
ATOM 830 N N . LYS A 1 106 ? -17.877 3.039 11.175 1.00 93.31 106 LYS A N 1
ATOM 831 C CA . LYS A 1 106 ? -18.586 1.873 11.720 1.00 93.31 106 LYS A CA 1
ATOM 832 C C . LYS A 1 106 ? -19.637 1.388 10.706 1.00 93.31 106 LYS A C 1
ATOM 834 O O . LYS A 1 106 ? -20.467 2.204 10.315 1.00 93.31 106 LYS A O 1
ATOM 839 N N . PRO A 1 107 ? -19.651 0.098 10.313 1.00 93.06 107 PRO A N 1
ATOM 840 C CA . PRO A 1 107 ? -18.696 -0.950 10.687 1.00 93.06 107 PRO A CA 1
ATOM 841 C C . PRO A 1 107 ? -17.299 -0.687 10.110 1.00 93.06 107 PRO A C 1
ATOM 843 O O . PRO A 1 107 ? -17.162 -0.134 9.021 1.00 93.06 107 PRO A O 1
ATOM 846 N N . ARG A 1 108 ? -16.256 -1.095 10.842 1.00 95.75 108 ARG A N 1
ATOM 847 C CA . ARG A 1 108 ? -14.872 -0.885 10.407 1.00 95.75 108 ARG A CA 1
ATOM 848 C C . ARG A 1 108 ? -14.560 -1.734 9.180 1.00 95.75 108 ARG A C 1
ATOM 850 O O . ARG A 1 108 ? -14.904 -2.919 9.106 1.00 95.75 108 ARG A O 1
ATOM 857 N N . ARG A 1 109 ? -13.861 -1.118 8.234 1.00 98.12 109 ARG A N 1
ATOM 858 C CA . ARG A 1 109 ? -13.293 -1.762 7.050 1.00 98.12 109 ARG A CA 1
ATOM 859 C C . ARG A 1 109 ? -11.774 -1.755 7.138 1.00 98.12 109 ARG A C 1
ATOM 861 O O . ARG A 1 109 ? -11.172 -1.027 7.930 1.00 98.12 109 ARG A O 1
ATOM 868 N N . VAL A 1 110 ? -11.152 -2.610 6.340 1.00 98.62 110 VAL A N 1
ATOM 869 C CA . VAL A 1 110 ? -9.715 -2.855 6.375 1.00 98.62 110 VAL A CA 1
ATOM 870 C C . VAL A 1 110 ? -9.173 -2.892 4.955 1.00 98.62 110 VAL A C 1
ATOM 872 O O . VAL A 1 110 ? -9.552 -3.755 4.162 1.00 98.62 110 VAL A O 1
ATOM 875 N N . LEU A 1 111 ? -8.238 -1.992 4.649 1.00 98.81 111 LEU A N 1
ATOM 876 C CA . LEU A 1 111 ? -7.349 -2.161 3.504 1.00 98.81 111 LEU A CA 1
ATOM 877 C C . LEU A 1 111 ? -6.229 -3.111 3.919 1.00 98.81 111 LEU A C 1
ATOM 879 O O . LEU A 1 111 ? -5.559 -2.884 4.924 1.00 98.81 111 LEU A O 1
ATOM 883 N N . SER A 1 112 ? -6.024 -4.175 3.155 1.00 98.75 112 SER A N 1
ATOM 884 C CA . SER A 1 112 ? -5.031 -5.202 3.448 1.00 98.75 112 SER A CA 1
ATOM 885 C C . SER A 1 112 ? -4.122 -5.445 2.256 1.00 98.75 112 SER A C 1
ATOM 887 O O . SER A 1 112 ? -4.604 -5.629 1.139 1.00 98.75 112 SER A O 1
ATOM 889 N N . PHE A 1 113 ? -2.816 -5.526 2.505 1.00 98.81 113 PHE A N 1
ATOM 890 C CA . PHE A 1 113 ? -1.893 -6.201 1.600 1.00 98.81 113 PHE A CA 1
ATOM 891 C C . PHE A 1 113 ? -1.922 -7.699 1.911 1.00 98.81 113 PHE A C 1
ATOM 893 O O . PHE A 1 113 ? -1.533 -8.129 3.005 1.00 98.81 113 PHE A O 1
ATOM 900 N N . VAL A 1 114 ? -2.429 -8.481 0.965 1.00 98.69 114 VAL A N 1
ATOM 901 C CA . VAL A 1 114 ? -2.593 -9.930 1.079 1.00 98.69 114 VAL A CA 1
ATOM 902 C C . VAL A 1 114 ? -1.527 -10.602 0.235 1.00 98.69 114 VAL A C 1
ATOM 904 O O . VAL A 1 114 ? -1.376 -10.258 -0.930 1.00 98.69 114 VAL A O 1
ATOM 907 N N . ASP A 1 115 ? -0.801 -11.563 0.804 1.00 98.38 115 ASP A N 1
ATOM 908 C CA . ASP A 1 115 ? 0.200 -12.319 0.047 1.00 98.38 115 ASP A CA 1
ATOM 909 C C . ASP A 1 115 ? 0.384 -13.738 0.596 1.00 98.38 115 ASP A C 1
ATOM 911 O O . ASP A 1 115 ? 1.106 -13.974 1.562 1.00 98.38 115 ASP A O 1
ATOM 915 N N . THR A 1 116 ? -0.244 -14.721 -0.046 1.00 97.38 116 THR A N 1
ATOM 916 C CA . THR A 1 116 ? -0.219 -16.122 0.404 1.00 97.38 116 THR A CA 1
ATOM 917 C C . THR A 1 116 ? 1.180 -16.738 0.395 1.00 97.38 116 THR A C 1
ATOM 919 O O . THR A 1 116 ? 1.498 -17.539 1.274 1.00 97.38 116 THR A O 1
ATOM 922 N N . ARG A 1 117 ? 2.021 -16.374 -0.584 1.00 97.06 117 ARG A N 1
ATOM 923 C CA . ARG A 1 117 ? 3.368 -16.943 -0.774 1.00 97.06 117 ARG A CA 1
ATOM 924 C C . ARG A 1 117 ? 4.465 -16.156 -0.060 1.00 97.06 117 ARG A C 1
ATOM 926 O O . ARG A 1 117 ? 5.582 -16.655 0.026 1.00 97.06 117 ARG A O 1
ATOM 933 N N . ARG A 1 118 ? 4.152 -14.967 0.468 1.00 97.12 118 ARG A N 1
ATOM 934 C CA . ARG A 1 118 ? 5.067 -14.106 1.244 1.00 97.12 118 ARG A CA 1
ATOM 935 C C . ARG A 1 118 ? 6.348 -13.727 0.492 1.00 97.12 118 ARG A C 1
ATOM 937 O O . ARG A 1 118 ? 7.407 -13.581 1.097 1.00 97.12 118 ARG A O 1
ATOM 944 N N . PHE A 1 119 ? 6.255 -13.604 -0.829 1.00 97.62 119 PHE A N 1
ATOM 945 C CA . PHE A 1 119 ? 7.345 -13.109 -1.680 1.00 97.62 119 PHE A CA 1
ATOM 946 C C . PHE A 1 119 ? 7.236 -11.610 -1.939 1.00 97.62 119 PHE A C 1
ATOM 948 O O . PHE A 1 119 ? 8.183 -10.987 -2.420 1.00 97.62 119 PHE A O 1
ATOM 955 N N . GLY A 1 120 ? 6.078 -11.031 -1.643 1.00 97.69 120 GLY A N 1
ATOM 956 C CA . GLY A 1 120 ? 5.885 -9.604 -1.615 1.00 97.69 120 GLY A CA 1
ATOM 957 C C . GLY A 1 120 ? 6.677 -8.964 -0.481 1.00 97.69 120 GLY A C 1
ATOM 958 O O . GLY A 1 120 ? 6.888 -9.547 0.588 1.00 97.69 120 GLY A O 1
ATOM 959 N N . SER A 1 121 ? 7.117 -7.739 -0.729 1.00 98.00 121 SER A N 1
ATOM 960 C CA . SER A 1 121 ? 7.857 -6.942 0.242 1.00 98.00 121 SER A CA 1
ATOM 961 C C . SER A 1 121 ? 7.339 -5.521 0.308 1.00 98.00 121 SER A C 1
ATOM 963 O O . SER A 1 121 ? 6.709 -5.044 -0.639 1.00 98.00 121 SER A O 1
ATOM 965 N N . TRP A 1 122 ? 7.614 -4.844 1.420 1.00 98.50 122 TRP A N 1
ATOM 966 C CA . TRP A 1 122 ? 7.370 -3.414 1.544 1.00 98.50 122 TRP A CA 1
ATOM 967 C C . TRP A 1 122 ? 8.492 -2.695 2.286 1.00 98.50 122 TRP A C 1
ATOM 969 O O . TRP A 1 122 ? 9.238 -3.302 3.054 1.00 98.50 122 TRP A O 1
ATOM 979 N N . GLN A 1 123 ? 8.608 -1.394 2.035 1.00 98.00 123 GLN A N 1
ATOM 980 C CA . GLN A 1 123 ? 9.617 -0.514 2.619 1.00 98.00 123 GLN A CA 1
ATOM 981 C C . GLN A 1 123 ? 8.934 0.757 3.150 1.00 98.00 123 GLN A C 1
ATOM 983 O O . GLN A 1 123 ? 8.493 1.577 2.340 1.00 98.00 123 GLN A O 1
ATOM 988 N N . PRO A 1 124 ? 8.799 0.913 4.483 1.00 97.44 124 PRO A N 1
ATOM 989 C CA . PRO A 1 124 ? 8.328 2.149 5.103 1.00 97.44 124 PRO A CA 1
ATOM 990 C C . PRO A 1 124 ? 9.348 3.272 4.893 1.00 97.44 124 PRO A C 1
ATOM 992 O O . PRO A 1 124 ? 10.551 3.019 4.919 1.00 97.44 124 PRO A O 1
ATOM 995 N N . ASN A 1 125 ? 8.869 4.501 4.690 1.00 95.75 125 ASN A N 1
ATOM 996 C CA . ASN A 1 125 ? 9.675 5.655 4.271 1.00 95.75 125 ASN A CA 1
ATOM 997 C C . ASN A 1 125 ? 10.538 5.360 3.028 1.00 95.75 125 ASN A C 1
ATOM 999 O O . ASN A 1 125 ? 11.626 5.908 2.863 1.00 95.75 125 ASN A O 1
ATOM 1003 N N . GLY A 1 126 ? 10.072 4.437 2.184 1.00 88.75 126 GLY A N 1
ATOM 1004 C CA . GLY A 1 126 ? 10.799 3.976 1.013 1.00 88.75 126 GLY A CA 1
ATOM 1005 C C . GLY A 1 126 ? 10.656 4.928 -0.167 1.00 88.75 126 GLY A C 1
ATOM 1006 O O . GLY A 1 126 ? 9.631 5.584 -0.349 1.00 88.75 126 GLY A O 1
ATOM 10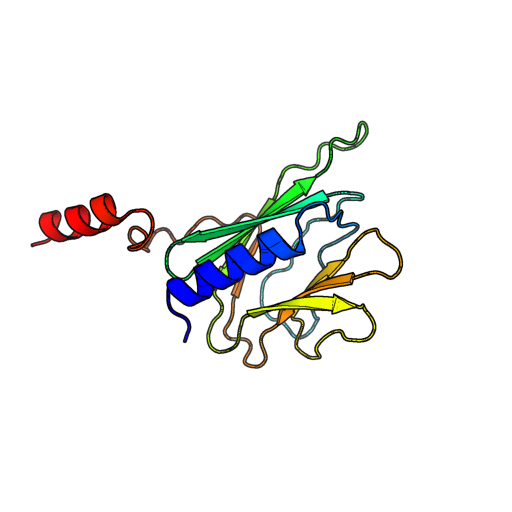07 N N . THR A 1 127 ? 11.672 4.933 -1.020 1.00 94.12 127 THR A N 1
ATOM 1008 C CA . THR A 1 127 ? 11.614 5.502 -2.367 1.00 94.12 127 THR A CA 1
ATOM 1009 C C . THR A 1 127 ? 11.484 4.380 -3.400 1.00 94.12 127 THR A C 1
ATOM 1011 O O . THR A 1 127 ? 11.613 3.194 -3.081 1.00 94.12 127 THR A O 1
ATOM 1014 N N . TRP A 1 128 ? 11.196 4.738 -4.654 1.00 96.25 128 TRP A N 1
ATOM 1015 C CA . TRP A 1 128 ? 11.315 3.793 -5.767 1.00 96.25 128 TRP A CA 1
ATOM 1016 C C . TRP A 1 128 ? 12.722 3.192 -5.807 1.00 96.25 128 TRP A C 1
ATOM 1018 O O . TRP A 1 128 ? 13.689 3.876 -5.464 1.00 96.25 128 TRP A O 1
ATOM 1028 N N . GLN A 1 129 ? 12.857 1.936 -6.242 1.00 93.19 129 GLN A N 1
ATOM 1029 C CA . GLN A 1 129 ? 14.180 1.311 -6.308 1.00 93.19 129 GLN A CA 1
ATOM 1030 C C . GLN A 1 129 ? 15.128 2.132 -7.190 1.00 93.19 129 GLN A C 1
ATOM 1032 O O . GLN A 1 129 ? 14.806 2.354 -8.359 1.00 93.19 129 GLN A O 1
ATOM 1037 N N . PRO A 1 130 ? 16.317 2.517 -6.685 1.00 89.56 130 PRO A N 1
ATOM 1038 C CA . PRO A 1 130 ? 17.242 3.367 -7.433 1.00 89.56 130 PRO A CA 1
ATOM 1039 C C . PRO A 1 130 ? 17.764 2.676 -8.698 1.00 89.56 130 PRO A C 1
ATOM 1041 O O . PRO A 1 130 ? 17.969 3.319 -9.717 1.00 89.56 130 PRO A O 1
ATOM 1044 N N . ASN A 1 131 ? 17.891 1.346 -8.665 1.00 89.50 131 ASN A N 1
ATOM 1045 C CA . ASN A 1 131 ? 18.392 0.550 -9.787 1.00 89.50 131 ASN A CA 1
ATOM 1046 C C . ASN A 1 131 ? 17.287 0.151 -10.784 1.00 89.50 131 ASN A C 1
ATOM 1048 O O . ASN A 1 131 ? 17.494 -0.745 -11.602 1.00 89.50 131 ASN A O 1
ATOM 1052 N N . ARG A 1 132 ? 16.091 0.753 -10.705 1.00 91.06 132 ARG A N 1
ATOM 1053 C CA . ARG A 1 132 ? 15.030 0.556 -11.699 1.00 91.06 132 ARG A CA 1
ATOM 1054 C C . ARG A 1 132 ? 14.929 1.763 -12.617 1.00 91.06 132 ARG A C 1
ATOM 1056 O O . ARG A 1 132 ? 14.744 2.891 -12.161 1.00 91.06 132 ARG A O 1
ATOM 1063 N N . GLY A 1 133 ? 14.984 1.481 -13.917 1.00 91.88 133 GLY A N 1
ATOM 1064 C CA . GLY A 1 133 ? 14.751 2.471 -14.959 1.00 91.88 133 GLY A CA 1
ATOM 1065 C C . GLY A 1 133 ? 13.334 3.069 -14.923 1.00 91.88 133 GLY A C 1
ATOM 1066 O O . GLY A 1 133 ? 12.492 2.654 -14.117 1.00 91.88 133 GLY A O 1
ATOM 1067 N N . PRO A 1 134 ? 13.060 4.051 -15.793 1.00 94.44 134 PRO A N 1
ATOM 1068 C CA . PRO A 1 134 ? 11.775 4.735 -15.845 1.00 94.44 134 PRO A CA 1
ATOM 1069 C C . PRO A 1 134 ? 10.618 3.783 -16.163 1.00 94.44 134 PRO A C 1
ATOM 1071 O O . PRO A 1 134 ? 10.777 2.775 -16.854 1.00 94.44 134 PRO A O 1
ATOM 1074 N N . CYS A 1 135 ? 9.429 4.096 -15.655 1.00 95.69 135 CYS A N 1
ATOM 1075 C CA . CYS A 1 135 ? 8.219 3.341 -15.938 1.00 95.69 135 CYS A CA 1
ATOM 1076 C C . CYS A 1 135 ? 7.839 3.457 -17.418 1.00 95.69 135 CYS A C 1
ATOM 1078 O O . CYS A 1 135 ? 7.500 4.539 -17.887 1.00 95.69 135 CYS A O 1
ATOM 1080 N N . ILE A 1 136 ? 7.769 2.334 -18.131 1.00 95.12 136 ILE A N 1
ATOM 1081 C CA . ILE A 1 136 ? 7.377 2.311 -19.549 1.00 95.12 136 ILE A CA 1
ATOM 1082 C C . ILE A 1 136 ? 5.994 2.928 -19.829 1.00 95.12 136 ILE A C 1
ATOM 1084 O O . ILE A 1 136 ? 5.781 3.474 -20.905 1.00 95.12 136 ILE A O 1
ATOM 1088 N N . MET A 1 137 ? 5.065 2.887 -18.865 1.00 95.38 137 MET A N 1
ATOM 1089 C CA . MET A 1 137 ? 3.704 3.416 -19.036 1.00 95.38 137 MET A CA 1
ATOM 1090 C C . MET A 1 137 ? 3.600 4.928 -18.797 1.00 95.38 137 MET A C 1
ATOM 1092 O O . MET A 1 137 ? 2.774 5.580 -19.424 1.00 95.38 137 MET A O 1
ATOM 1096 N N . PHE A 1 138 ? 4.407 5.487 -17.886 1.00 95.88 138 PHE A N 1
ATOM 1097 C CA . PHE A 1 138 ? 4.250 6.876 -17.409 1.00 95.88 138 PHE A CA 1
ATOM 1098 C C . PHE A 1 138 ? 5.476 7.761 -17.650 1.00 95.88 138 PHE A C 1
ATOM 1100 O O . PHE A 1 138 ? 5.394 8.977 -17.536 1.00 95.88 138 PHE A O 1
ATOM 1107 N N . GLU A 1 139 ? 6.608 7.162 -18.006 1.00 95.31 139 GLU A N 1
ATOM 1108 C CA . GLU A 1 139 ? 7.887 7.825 -18.258 1.00 95.31 139 GLU A CA 1
ATOM 1109 C C . GLU A 1 139 ? 8.469 7.331 -19.601 1.00 95.31 139 GLU A C 1
ATOM 1111 O O . GLU A 1 139 ? 9.677 7.144 -19.728 1.00 95.31 139 GLU A O 1
ATOM 1116 N N . TYR A 1 140 ? 7.615 7.084 -20.609 1.00 94.88 140 TYR A N 1
ATOM 1117 C CA . TYR A 1 140 ? 7.997 6.435 -21.876 1.00 94.88 140 TYR A CA 1
ATOM 1118 C C . TYR A 1 140 ? 9.182 7.107 -22.581 1.00 94.88 140 TYR A C 1
ATOM 1120 O O . TYR A 1 140 ? 10.096 6.418 -23.028 1.00 94.88 140 TYR A O 1
ATOM 1128 N N . LEU A 1 141 ? 9.196 8.443 -22.667 1.00 95.06 141 LEU A N 1
ATOM 1129 C CA . LEU A 1 141 ? 10.305 9.163 -23.297 1.00 95.06 141 LEU A CA 1
ATOM 1130 C C . LEU A 1 141 ? 11.612 8.906 -22.544 1.00 95.06 141 LEU A C 1
ATOM 1132 O O . LEU A 1 141 ? 12.587 8.483 -23.152 1.00 95.06 141 LEU A O 1
ATOM 1136 N N . SER A 1 142 ? 11.623 9.086 -21.223 1.00 92.75 142 SER A N 1
ATOM 1137 C CA . SER A 1 142 ? 12.799 8.806 -20.395 1.00 92.75 142 SER A CA 1
ATOM 1138 C C . SER A 1 142 ? 13.240 7.348 -20.510 1.00 92.75 142 SER A C 1
ATOM 1140 O O . SER A 1 142 ? 14.432 7.094 -20.626 1.00 92.75 142 SER A O 1
ATOM 1142 N N . PHE A 1 143 ? 12.295 6.402 -20.521 1.00 92.81 143 PHE A N 1
ATOM 1143 C CA . PHE A 1 143 ? 12.561 4.976 -20.720 1.00 92.81 143 PHE A CA 1
ATOM 1144 C C . PHE A 1 143 ? 13.250 4.713 -22.068 1.00 92.81 143 PHE A C 1
ATOM 1146 O O . PHE A 1 143 ? 14.266 4.027 -22.110 1.00 92.81 143 PHE A O 1
ATOM 1153 N N . ARG A 1 144 ? 12.739 5.306 -23.153 1.00 91.62 144 ARG A N 1
ATOM 1154 C CA . ARG A 1 144 ? 13.275 5.147 -24.511 1.00 91.62 144 ARG A CA 1
ATOM 1155 C C . ARG A 1 144 ? 14.659 5.779 -24.678 1.00 91.62 144 ARG A C 1
ATOM 1157 O O . ARG A 1 144 ? 15.536 5.168 -25.279 1.00 91.62 144 ARG A O 1
ATOM 1164 N N . TRP A 1 145 ? 14.868 6.990 -24.164 1.00 86.06 145 TRP A N 1
ATOM 1165 C CA . TRP A 1 145 ? 16.143 7.705 -24.317 1.00 86.06 145 TRP A CA 1
ATOM 1166 C C . TRP A 1 145 ? 17.267 7.111 -23.464 1.00 86.06 145 TRP A C 1
ATOM 1168 O O . TRP A 1 145 ? 18.419 7.124 -23.887 1.00 86.06 145 TRP A O 1
ATOM 1178 N N . LEU A 1 146 ? 16.939 6.524 -22.308 1.00 74.00 146 LEU A N 1
ATOM 1179 C CA . LEU A 1 146 ? 17.896 5.750 -21.515 1.00 74.00 146 LEU A CA 1
ATOM 1180 C C . LEU A 1 146 ? 18.377 4.482 -22.212 1.00 74.00 146 LEU A C 1
ATOM 1182 O O . LEU A 1 146 ? 19.360 3.926 -21.759 1.00 74.00 146 LEU A O 1
ATOM 1186 N N . GLN A 1 147 ? 17.721 4.009 -23.269 1.00 60.78 147 GLN A N 1
ATOM 1187 C CA . GLN A 1 147 ? 18.196 2.847 -24.016 1.00 60.78 147 GLN A CA 1
ATOM 1188 C C . GLN A 1 147 ? 19.220 3.252 -25.088 1.00 60.78 147 GLN A C 1
ATOM 1190 O O . GLN A 1 147 ? 20.241 2.602 -25.235 1.00 60.78 147 GLN A O 1
ATOM 1195 N N . ILE A 1 148 ? 19.011 4.404 -25.733 1.00 60.44 148 ILE A N 1
ATOM 1196 C CA . ILE A 1 148 ? 19.870 4.920 -26.815 1.00 60.44 148 ILE A CA 1
ATOM 1197 C C . ILE A 1 148 ? 21.244 5.394 -26.308 1.00 60.44 148 ILE A C 1
ATOM 1199 O O . ILE A 1 148 ? 22.200 5.417 -27.065 1.00 60.44 148 ILE A O 1
ATOM 1203 N N . LEU A 1 149 ? 21.365 5.786 -25.036 1.00 55.31 149 LEU A N 1
ATOM 1204 C CA . LEU A 1 149 ? 22.646 6.224 -24.459 1.00 55.31 149 LEU A CA 1
ATOM 1205 C C . LEU A 1 149 ? 23.589 5.066 -24.080 1.00 55.31 149 LEU A C 1
ATOM 1207 O O . LEU A 1 149 ? 24.718 5.329 -23.670 1.00 55.31 149 LEU A O 1
ATOM 1211 N N . TRP A 1 150 ? 23.128 3.816 -24.175 1.00 54.38 150 TRP A N 1
ATOM 1212 C CA . TRP A 1 150 ? 23.908 2.613 -23.851 1.00 54.38 150 TRP A CA 1
ATOM 1213 C C . TRP A 1 150 ? 24.062 1.651 -25.041 1.00 54.38 150 TRP A C 1
ATOM 1215 O O . TRP A 1 150 ? 24.669 0.595 -24.862 1.00 54.38 150 TRP A O 1
ATOM 1225 N N . ASP A 1 151 ? 23.541 2.026 -26.214 1.00 47.75 151 ASP A N 1
ATOM 1226 C CA . ASP A 1 151 ? 23.738 1.361 -27.510 1.00 47.75 151 ASP A CA 1
ATOM 1227 C C . ASP A 1 151 ? 24.746 2.165 -28.354 1.00 47.75 151 ASP A C 1
ATOM 1229 O O . ASP A 1 151 ? 25.592 1.535 -29.031 1.00 47.75 151 ASP A O 1
#

Secondary structure (DSSP, 8-state):
---HHHHHHHHHHHHHHHTTPPEEEE-EE-TT--SPP---EEEEEEEEEEEETTEEEEEEEE---TT--PPPEEEEEE-TTTEEEEEEESTT--TTEEEEEEBSSSS-EEEEEEETT---EEEETPPPPTT----TTT-HHHHHHHHHT--

pLDDT: mean 93.63, std 10.24, range [47.75, 98.81]

Organism: Salmo trutta (NCBI:txid8032)

Radius of gyration: 16.29 Å; chains: 1; bounding box: 43×38×46 Å

InterPro domains:
  IPR012319 Formamidopyrimidine-DNA glycosylase, catalytic domain [PF01149] (1-122)
  IPR012319 Formamidopyrimidine-DNA glycosylase, catalytic domain [PS51068] (2-120)
  IPR012319 Formamidopyrimidine-DNA glycosylase, catalytic domain [SM00898] (2-123)
  IPR035937 Formamidopyrimidine-DNA glycosylase, N-terminal [G3DSA:3.20.190.10] (1-132)
  IPR035937 Formamidopyrimidine-DNA glycosylase, N-terminal [SSF81624] (2-129)